Protein AF-A0A482WC33-F1 (afdb_monomer_lite)

Radius of gyration: 13.85 Å; chains: 1; bounding box: 38×31×42 Å

pLDDT: mean 93.5, std 9.04, range [42.28, 98.5]

Secondary structure (DSSP, 8-state):
------EEEEEEESSS----EEEEEEEEEEEEEETTEEEEEEEETTT--EEEEEEEE--TTS---HHHHHTT---TTS--EEEEEEEE-SSTT-EEEEEEEE----

Foldseek 3Di:
DDPFDKDWDFWAFLEDDRDTDIWIWGDWDWDDDDPFFTWIWIATPPPRAIWIKGKGWPDVVDDDCPSVVLSVDDDPPDWHFGIKDWDADPDPPTIIIITTTHDDDD

Sequence (106 aa):
KDGSKVTTVVATPGQGPDRPQEVSYTDTKVIGNGSFGVVYQAKLCETNEFVAIKKVLQDKRFKNRELQIMRKLEHCNIVKLKYFFYSSGDKKDEVYLNLVLEYIPE

Structure (mmCIF, N/CA/C/O backbone):
data_AF-A0A482WC33-F1
#
_entry.id   AF-A0A482WC33-F1
#
loop_
_atom_site.group_PDB
_atom_site.id
_atom_site.type_symbol
_atom_site.label_atom_id
_atom_site.label_alt_id
_atom_site.label_comp_id
_atom_site.label_asym_id
_atom_site.label_entity_id
_atom_site.label_seq_id
_atom_site.pdbx_PDB_ins_code
_atom_site.Cartn_x
_atom_site.Cartn_y
_atom_site.Cartn_z
_atom_site.occupancy
_atom_site.B_iso_or_equiv
_atom_site.auth_seq_id
_atom_site.auth_comp_id
_atom_site.auth_asym_id
_atom_site.auth_atom_id
_atom_site.pdbx_PDB_model_num
ATOM 1 N N . LYS A 1 1 ? -3.830 -3.540 28.159 1.00 42.28 1 LYS A N 1
ATOM 2 C CA . LYS A 1 1 ? -4.179 -2.596 27.071 1.00 42.28 1 LYS A CA 1
ATOM 3 C C . LYS A 1 1 ? -3.091 -2.762 26.031 1.00 42.28 1 LYS A C 1
ATOM 5 O O . LYS A 1 1 ? -2.000 -2.260 26.252 1.00 42.28 1 LYS A O 1
ATOM 10 N N . ASP A 1 2 ? -3.333 -3.627 25.055 1.00 50.34 2 ASP A N 1
ATOM 11 C CA . ASP A 1 2 ? -2.299 -4.110 24.142 1.00 50.34 2 ASP A CA 1
ATOM 12 C C . ASP A 1 2 ? -1.954 -2.995 23.148 1.00 50.34 2 ASP A C 1
ATOM 14 O O . ASP A 1 2 ? -2.815 -2.524 22.407 1.00 50.34 2 ASP A O 1
ATOM 18 N N . GLY A 1 3 ? -0.742 -2.456 23.251 1.00 56.56 3 GLY A N 1
ATOM 19 C CA . GLY A 1 3 ? -0.302 -1.308 22.467 1.00 56.56 3 GLY A CA 1
ATOM 20 C C . GLY A 1 3 ? 0.208 -1.762 21.109 1.00 56.56 3 GLY A C 1
ATOM 21 O O . GLY A 1 3 ? 1.420 -1.784 20.903 1.00 56.56 3 GLY A O 1
ATOM 22 N N . SER A 1 4 ? -0.691 -2.144 20.197 1.00 77.50 4 SER A N 1
ATOM 23 C CA . SER A 1 4 ? -0.305 -2.471 18.822 1.00 77.50 4 SER A CA 1
ATOM 24 C C . SER A 1 4 ? 0.488 -1.310 18.220 1.00 77.50 4 SER A C 1
ATOM 26 O O . SER A 1 4 ? 0.019 -0.171 18.186 1.00 77.50 4 SER A O 1
ATOM 28 N N . LYS A 1 5 ? 1.711 -1.592 17.758 1.00 92.12 5 LYS A N 1
ATOM 29 C CA . LYS A 1 5 ? 2.597 -0.594 17.149 1.00 92.12 5 LYS A CA 1
ATOM 30 C C . LYS A 1 5 ? 1.900 0.043 15.943 1.00 92.12 5 LYS A C 1
ATOM 32 O O . LYS A 1 5 ? 1.669 -0.625 14.936 1.00 92.12 5 LYS A O 1
ATOM 37 N N . VAL A 1 6 ? 1.600 1.336 16.048 1.00 96.88 6 VAL A N 1
ATOM 38 C CA . VAL A 1 6 ? 1.059 2.139 14.946 1.00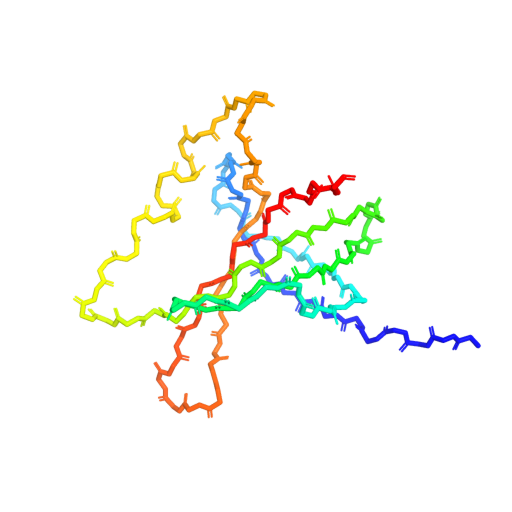 96.88 6 VAL A CA 1
ATOM 39 C C . VAL A 1 6 ? 2.193 2.495 13.992 1.00 96.88 6 VAL A C 1
ATOM 41 O O . VAL A 1 6 ? 3.258 2.942 14.420 1.00 96.88 6 VAL A O 1
ATOM 44 N N . THR A 1 7 ? 1.966 2.291 12.698 1.00 97.69 7 THR A N 1
ATOM 45 C CA . THR A 1 7 ? 2.854 2.750 11.627 1.00 97.69 7 THR A CA 1
ATOM 46 C C . THR A 1 7 ? 2.126 3.802 10.807 1.00 97.69 7 THR A C 1
ATOM 48 O O . THR A 1 7 ? 1.036 3.534 10.309 1.00 97.69 7 THR A O 1
ATOM 51 N N . THR A 1 8 ? 2.736 4.975 10.648 1.00 98.00 8 THR A N 1
ATOM 52 C CA . THR A 1 8 ? 2.199 6.080 9.843 1.00 98.00 8 THR A CA 1
ATOM 53 C C . THR A 1 8 ? 3.106 6.322 8.646 1.00 98.00 8 THR A C 1
ATOM 55 O O . THR A 1 8 ? 4.327 6.399 8.789 1.00 98.00 8 THR A O 1
ATOM 58 N N . VAL A 1 9 ? 2.511 6.421 7.460 1.00 98.19 9 VAL A N 1
ATOM 59 C CA . VAL A 1 9 ? 3.213 6.644 6.191 1.00 98.19 9 VAL A CA 1
ATOM 60 C C . VAL A 1 9 ? 2.524 7.737 5.388 1.00 98.19 9 VAL A C 1
ATOM 62 O O . VAL A 1 9 ? 1.315 7.921 5.487 1.00 98.19 9 VAL A O 1
ATOM 65 N N . VAL A 1 10 ? 3.285 8.425 4.539 1.00 98.25 10 VAL A N 1
ATOM 66 C CA . VAL A 1 10 ? 2.718 9.300 3.509 1.00 98.25 10 VAL A CA 1
ATOM 67 C C . VAL A 1 10 ? 2.472 8.455 2.263 1.00 98.25 10 VAL A C 1
ATOM 69 O O . VAL A 1 10 ? 3.418 7.990 1.624 1.00 98.25 10 VAL A O 1
ATOM 72 N N . ALA A 1 11 ? 1.203 8.231 1.931 1.00 98.25 11 ALA A N 1
ATOM 73 C CA . ALA A 1 11 ? 0.783 7.390 0.820 1.00 98.25 11 ALA A CA 1
ATOM 74 C C . ALA A 1 11 ? -0.066 8.164 -0.189 1.00 98.25 11 ALA A C 1
ATOM 76 O O . ALA A 1 11 ? -0.777 9.108 0.146 1.00 98.25 11 ALA A O 1
ATOM 77 N N . THR A 1 12 ? 0.011 7.758 -1.451 1.00 98.31 12 THR A N 1
ATOM 78 C CA . THR A 1 12 ? -0.786 8.336 -2.537 1.00 98.31 12 THR A CA 1
ATOM 79 C C . THR A 1 12 ? -2.001 7.445 -2.793 1.00 98.31 12 THR A C 1
ATOM 81 O O . THR A 1 12 ? -1.836 6.222 -2.816 1.00 98.31 12 THR A O 1
ATOM 84 N N . PRO A 1 13 ? -3.209 8.004 -2.988 1.00 97.81 13 PRO A N 1
ATOM 85 C CA . PRO A 1 13 ? -4.374 7.239 -3.420 1.00 97.81 13 PRO A CA 1
ATOM 86 C C . PRO A 1 13 ? -4.087 6.386 -4.657 1.00 97.81 13 PRO A C 1
ATOM 88 O O . PRO A 1 13 ? -3.427 6.826 -5.597 1.00 97.81 13 PRO A O 1
ATOM 91 N N . GLY A 1 14 ? -4.609 5.161 -4.678 1.00 95.81 14 GLY A N 1
ATOM 92 C CA . GLY A 1 14 ? -4.525 4.295 -5.855 1.00 95.81 14 GLY A CA 1
ATOM 93 C C . GLY A 1 14 ? -5.302 4.850 -7.047 1.00 95.81 14 GLY A C 1
ATOM 94 O O . GLY A 1 14 ? -4.887 4.681 -8.192 1.00 95.81 14 GLY A O 1
ATOM 95 N N . GLN A 1 15 ? -6.397 5.554 -6.764 1.00 92.12 15 GLN A N 1
ATOM 96 C CA . GLN A 1 15 ? -7.279 6.179 -7.741 1.00 92.12 15 GLN A CA 1
ATOM 97 C C . GLN A 1 15 ? -7.520 7.649 -7.397 1.00 92.12 15 GLN A C 1
ATOM 99 O O . GLN A 1 15 ? -7.470 8.038 -6.230 1.00 92.12 15 GLN A O 1
ATOM 104 N N . GLY A 1 16 ? -7.822 8.454 -8.415 1.00 90.38 16 GLY A N 1
ATOM 105 C CA . GLY A 1 16 ? -8.052 9.889 -8.257 1.00 90.38 16 GLY A CA 1
ATOM 106 C C . GLY A 1 16 ? -6.759 10.721 -8.267 1.00 90.38 16 GLY A C 1
ATOM 107 O O . GLY A 1 16 ? -5.766 10.304 -8.873 1.00 90.38 16 GLY A O 1
ATOM 108 N N . PRO A 1 17 ? -6.773 11.929 -7.673 1.00 92.12 17 PRO A N 1
ATOM 109 C CA . PRO A 1 17 ? -5.654 12.861 -7.751 1.00 92.12 17 PRO A CA 1
ATOM 110 C C . PRO A 1 17 ? -4.415 12.341 -7.013 1.00 92.12 17 PRO A C 1
ATOM 112 O O . PRO A 1 17 ? -4.520 11.761 -5.932 1.00 92.12 17 PRO A O 1
ATOM 115 N N . ASP A 1 18 ? -3.232 12.646 -7.552 1.00 93.81 18 ASP A N 1
ATOM 116 C CA . ASP A 1 18 ? -1.923 12.331 -6.956 1.00 93.81 18 ASP A CA 1
ATOM 117 C C . ASP A 1 18 ? -1.589 13.263 -5.778 1.00 93.81 18 ASP A C 1
ATOM 119 O O . ASP A 1 18 ? -0.539 13.902 -5.735 1.00 93.81 18 ASP A O 1
ATOM 123 N N . ARG A 1 19 ? -2.508 13.376 -4.813 1.00 96.31 19 ARG A N 1
ATOM 124 C CA . ARG A 1 19 ? -2.303 14.121 -3.571 1.00 96.31 19 ARG A CA 1
ATOM 125 C C . ARG A 1 19 ? -1.931 13.140 -2.455 1.00 96.31 19 ARG A C 1
ATOM 127 O O . ARG A 1 19 ? -2.804 12.388 -2.017 1.00 96.31 19 ARG A O 1
ATOM 134 N N . PRO A 1 20 ? -0.674 13.139 -1.979 1.00 96.88 20 PRO A N 1
ATOM 135 C CA . PRO A 1 20 ? -0.279 12.298 -0.860 1.00 96.88 20 PRO A CA 1
ATOM 136 C C . PRO A 1 20 ? -1.043 12.667 0.417 1.00 96.88 20 PRO A C 1
ATOM 138 O O . PRO A 1 20 ? -1.352 13.839 0.645 1.00 96.88 20 PRO A O 1
ATOM 141 N N . GLN A 1 21 ? -1.323 11.667 1.248 1.00 97.12 21 GLN A N 1
ATOM 142 C CA . GLN A 1 21 ? -1.969 11.816 2.549 1.00 97.12 21 GLN A CA 1
ATOM 143 C C . GLN A 1 21 ? -1.335 10.882 3.580 1.00 97.12 21 GLN A C 1
ATOM 145 O O . GLN A 1 21 ? -0.713 9.878 3.223 1.00 97.12 21 GLN A O 1
ATOM 150 N N . GLU A 1 22 ? -1.483 11.213 4.857 1.00 98.12 22 GLU A N 1
ATOM 151 C CA . GLU A 1 22 ? -1.048 10.333 5.936 1.00 98.12 22 GLU A CA 1
ATOM 152 C C . GLU A 1 22 ? -2.006 9.149 6.073 1.00 98.12 22 GLU A C 1
ATOM 154 O O . GLU A 1 22 ? -3.218 9.319 6.160 1.00 98.12 22 GLU A O 1
ATOM 159 N N . VAL A 1 23 ? -1.452 7.940 6.102 1.00 98.19 23 VAL A N 1
ATOM 160 C CA . VAL A 1 23 ? -2.180 6.693 6.338 1.00 98.19 23 VAL A CA 1
ATOM 161 C C . VAL A 1 23 ? -1.530 5.999 7.523 1.00 98.19 23 VAL A C 1
ATOM 163 O O . VAL A 1 23 ? -0.327 5.733 7.511 1.00 98.19 23 VAL A O 1
ATOM 166 N N . SER A 1 24 ? -2.329 5.703 8.547 1.00 98.38 24 SER A N 1
ATOM 167 C CA . SER A 1 24 ? -1.879 4.978 9.738 1.00 98.38 24 SER A CA 1
ATOM 168 C C . SER A 1 24 ? -2.493 3.584 9.787 1.00 98.38 24 SER A C 1
ATOM 170 O O . SER A 1 24 ? -3.688 3.423 9.527 1.00 98.38 24 SER A O 1
ATOM 172 N N . TYR A 1 25 ? -1.686 2.580 10.126 1.00 98.19 25 TYR A N 1
ATOM 173 C CA . TYR A 1 25 ? -2.127 1.193 10.256 1.00 98.19 25 TYR A CA 1
ATOM 174 C C . TYR A 1 25 ? -1.433 0.447 11.405 1.00 98.19 25 TYR A C 1
ATOM 176 O O . TYR A 1 25 ? -0.326 0.794 11.825 1.00 98.19 25 TYR A O 1
ATOM 184 N N . THR A 1 26 ? -2.097 -0.594 11.906 1.00 97.94 26 THR A N 1
ATOM 185 C CA . THR A 1 26 ? -1.654 -1.467 13.008 1.00 97.94 26 THR A CA 1
ATOM 186 C C . THR A 1 26 ? -1.742 -2.943 12.619 1.00 97.94 26 THR A C 1
ATOM 188 O O . THR A 1 26 ? -2.049 -3.286 11.474 1.00 97.94 26 THR A O 1
ATOM 1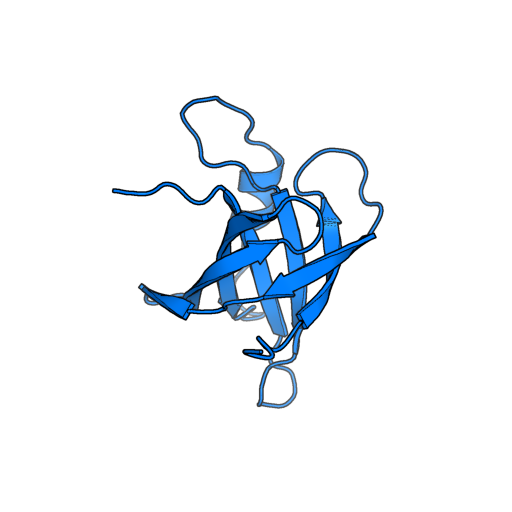91 N N . ASP A 1 27 ? -1.446 -3.820 13.584 1.00 93.19 27 ASP A N 1
ATOM 192 C CA . ASP A 1 27 ? -1.724 -5.262 13.535 1.00 93.19 27 ASP A CA 1
ATOM 193 C C . ASP A 1 27 ? -1.115 -5.953 12.310 1.00 93.19 27 ASP A C 1
ATOM 195 O O . ASP A 1 27 ? -1.713 -6.821 11.677 1.00 93.19 27 ASP A O 1
ATOM 199 N N . THR A 1 28 ? 0.095 -5.522 11.945 1.00 95.25 28 THR A N 1
ATOM 200 C CA . THR A 1 28 ? 0.773 -6.007 10.747 1.00 95.25 28 THR A CA 1
ATOM 201 C C . THR A 1 28 ? 1.227 -7.455 10.924 1.00 95.25 28 THR A C 1
ATOM 203 O O . THR A 1 28 ? 2.043 -7.754 11.796 1.00 95.25 28 THR A O 1
ATOM 206 N N . LYS A 1 29 ? 0.748 -8.349 10.057 1.00 96.44 29 LYS A N 1
ATOM 207 C CA . LYS A 1 29 ? 1.070 -9.784 10.059 1.00 96.44 29 LYS A CA 1
ATOM 208 C C . LYS A 1 29 ? 1.404 -10.256 8.649 1.00 96.44 29 LYS A C 1
ATOM 210 O O . LYS A 1 29 ? 0.693 -9.924 7.711 1.00 96.44 29 LYS A O 1
ATOM 215 N N . VAL A 1 30 ? 2.444 -11.072 8.484 1.00 97.56 30 VAL A N 1
ATOM 216 C CA . VAL A 1 30 ? 2.736 -11.718 7.190 1.00 97.56 30 VAL A CA 1
ATOM 217 C C . VAL A 1 30 ? 1.648 -12.745 6.864 1.00 97.56 30 VAL A C 1
ATOM 219 O O . VAL A 1 30 ? 1.366 -13.620 7.682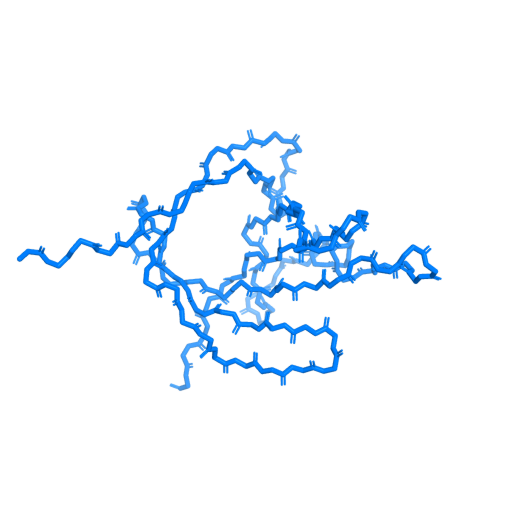 1.00 97.56 30 VAL A O 1
ATOM 222 N N . ILE A 1 31 ? 1.063 -12.650 5.669 1.00 97.06 31 ILE A N 1
ATOM 223 C CA . ILE A 1 31 ? 0.041 -13.585 5.163 1.00 97.06 31 ILE A CA 1
ATOM 224 C C . ILE A 1 31 ? 0.452 -14.293 3.869 1.00 97.06 31 ILE A C 1
ATOM 226 O O . ILE A 1 31 ? -0.187 -15.260 3.475 1.00 97.06 31 ILE A O 1
ATOM 230 N N . GLY A 1 32 ? 1.524 -13.852 3.210 1.00 96.88 32 GLY A N 1
ATOM 231 C CA . GLY A 1 32 ? 2.016 -14.503 2.002 1.00 96.88 32 GLY A CA 1
ATOM 232 C C . GLY A 1 32 ? 3.451 -14.119 1.680 1.00 96.88 32 G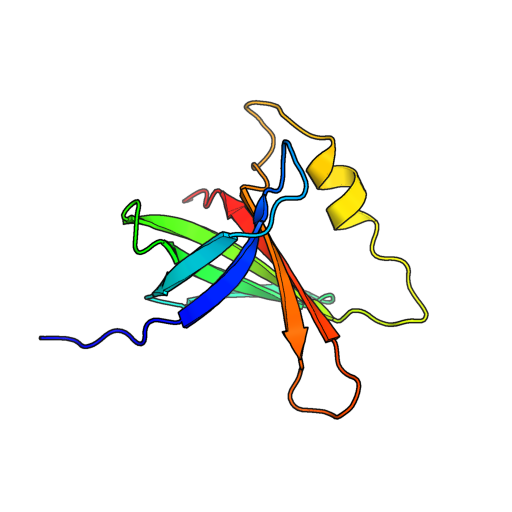LY A C 1
ATOM 233 O O . GLY A 1 32 ? 3.869 -12.984 1.905 1.00 96.88 32 GLY A O 1
ATOM 234 N N . ASN A 1 33 ? 4.199 -15.070 1.127 1.00 96.31 33 ASN A N 1
ATOM 235 C CA . ASN A 1 33 ? 5.554 -14.863 0.628 1.00 96.31 33 ASN A CA 1
ATOM 236 C C . ASN A 1 33 ? 5.615 -15.349 -0.817 1.00 96.31 33 ASN A C 1
ATOM 238 O O . ASN A 1 33 ? 5.251 -16.487 -1.105 1.00 96.31 33 ASN A O 1
ATOM 242 N N . GLY A 1 34 ? 6.061 -14.482 -1.720 1.00 91.62 34 GLY A N 1
ATOM 243 C CA . GLY A 1 34 ? 6.254 -14.804 -3.128 1.00 91.62 34 GLY A CA 1
ATOM 244 C C . GLY A 1 34 ? 7.658 -14.439 -3.592 1.00 91.62 34 GLY A C 1
ATOM 245 O O . GLY A 1 34 ? 8.415 -13.780 -2.884 1.00 91.62 34 GLY A O 1
ATOM 246 N N . SER A 1 35 ? 7.994 -14.816 -4.825 1.00 89.12 35 SER A N 1
ATOM 247 C CA . SER A 1 35 ? 9.298 -14.508 -5.432 1.00 89.12 35 SER A CA 1
ATOM 248 C C . SER A 1 35 ? 9.606 -13.007 -5.491 1.00 89.12 35 SER A C 1
ATOM 250 O O . SER A 1 35 ? 10.764 -12.610 -5.407 1.00 89.12 35 SER A O 1
ATOM 252 N N . PHE A 1 36 ? 8.575 -12.172 -5.633 1.00 85.25 36 PHE A N 1
ATOM 253 C CA . PHE A 1 36 ? 8.718 -10.724 -5.796 1.00 85.25 36 PHE A CA 1
ATOM 254 C C . PHE A 1 36 ? 8.644 -9.936 -4.483 1.00 85.25 36 PHE A C 1
ATOM 256 O O . PHE A 1 36 ? 8.924 -8.737 -4.481 1.00 85.25 36 PHE A O 1
ATOM 263 N N . GLY A 1 37 ? 8.250 -10.564 -3.374 1.00 92.19 37 GLY A N 1
ATOM 264 C CA . GLY A 1 37 ? 8.097 -9.858 -2.108 1.00 92.19 37 GLY A CA 1
ATOM 265 C C . GLY A 1 37 ? 7.147 -10.524 -1.122 1.00 92.19 37 GLY A C 1
ATOM 266 O O . GLY A 1 37 ? 6.793 -11.697 -1.248 1.00 92.19 37 GLY A O 1
ATOM 267 N N . VAL A 1 38 ? 6.734 -9.738 -0.132 1.00 97.38 38 VAL A N 1
ATOM 268 C CA . VAL A 1 38 ? 5.952 -10.196 1.023 1.00 97.38 38 VAL A CA 1
ATOM 269 C C . VAL A 1 38 ? 4.612 -9.472 1.046 1.00 97.38 38 VAL A C 1
ATOM 271 O O . VAL A 1 38 ? 4.539 -8.273 0.764 1.00 97.38 38 VAL A O 1
ATOM 274 N N . VAL A 1 39 ? 3.551 -10.202 1.377 1.00 98.06 39 VAL A N 1
ATOM 275 C CA . VAL A 1 39 ? 2.215 -9.649 1.602 1.00 98.06 39 VAL A CA 1
ATOM 276 C C . VAL A 1 39 ? 1.919 -9.673 3.092 1.00 98.06 39 VAL A C 1
ATOM 278 O O . VAL A 1 39 ? 2.021 -10.713 3.748 1.00 98.06 39 VAL A O 1
ATOM 281 N N . TYR A 1 40 ? 1.526 -8.518 3.611 1.00 98.06 40 TYR A N 1
ATOM 282 C CA . TYR A 1 40 ? 1.106 -8.340 4.991 1.00 98.06 40 TYR A CA 1
ATOM 283 C C . TYR A 1 40 ? -0.397 -8.082 5.047 1.00 98.06 40 TYR A C 1
ATOM 285 O O . TYR A 1 40 ? -0.922 -7.356 4.214 1.00 98.06 40 TYR A O 1
ATOM 293 N N . GLN A 1 41 ? -1.082 -8.616 6.046 1.00 98.00 41 GLN A N 1
ATOM 294 C CA . GLN A 1 41 ? -2.342 -8.060 6.522 1.00 98.00 41 GLN A CA 1
ATOM 295 C C . GLN A 1 41 ? -2.024 -6.903 7.469 1.00 98.00 41 GLN A C 1
ATOM 297 O O . GLN A 1 41 ? -1.068 -6.993 8.239 1.00 98.00 41 GLN A O 1
ATOM 302 N N . ALA A 1 42 ? -2.813 -5.838 7.427 1.00 98.19 42 ALA A N 1
ATOM 303 C CA . ALA A 1 42 ? -2.784 -4.755 8.406 1.00 98.19 42 ALA A CA 1
ATOM 304 C C . ALA A 1 42 ? -4.198 -4.201 8.611 1.00 98.19 42 ALA A C 1
ATOM 306 O O . ALA A 1 42 ? -5.095 -4.479 7.815 1.00 98.19 42 ALA A O 1
ATOM 307 N N . LYS A 1 43 ? -4.394 -3.402 9.660 1.00 98.19 43 LYS A N 1
ATOM 308 C CA . LYS A 1 43 ? -5.663 -2.727 9.947 1.00 98.19 43 LYS A CA 1
ATOM 309 C C . LYS A 1 43 ? -5.488 -1.215 9.860 1.00 98.19 43 LYS A C 1
ATOM 311 O O . LYS A 1 43 ? -4.617 -0.671 10.533 1.00 98.19 43 LYS A O 1
ATOM 316 N N . LEU A 1 44 ? -6.290 -0.533 9.045 1.00 98.06 44 LEU A N 1
ATOM 317 C CA . LEU A 1 44 ? -6.278 0.929 8.957 1.00 98.06 44 LEU A CA 1
ATOM 318 C C . LEU A 1 44 ? -6.820 1.537 10.252 1.00 98.06 44 LEU A C 1
ATOM 320 O O . LEU A 1 44 ? -7.889 1.151 10.721 1.00 98.06 44 LEU A O 1
ATOM 324 N N . CYS A 1 45 ? -6.108 2.509 10.822 1.00 97.62 45 CYS A N 1
ATOM 325 C CA . CYS A 1 45 ? -6.504 3.117 12.093 1.00 97.62 45 CYS A CA 1
ATOM 326 C C . CYS A 1 45 ? -7.765 3.981 11.966 1.00 97.62 45 CYS A C 1
ATOM 328 O O . CYS A 1 45 ? -8.588 3.988 12.876 1.00 97.62 45 CYS A O 1
ATOM 330 N N . GLU A 1 46 ? -7.918 4.697 10.850 1.00 96.31 46 GLU A N 1
ATOM 331 C CA . GLU A 1 46 ? -9.050 5.604 10.625 1.00 96.31 46 GLU A CA 1
ATOM 332 C C . GLU A 1 46 ? -10.365 4.839 10.430 1.00 96.31 46 GLU A C 1
ATOM 334 O O . GLU A 1 46 ? -11.368 5.137 11.073 1.00 96.31 46 GLU A O 1
ATOM 339 N N . THR A 1 47 ? -10.357 3.822 9.565 1.00 96.75 47 THR A N 1
ATOM 340 C CA . THR A 1 47 ? -11.576 3.111 9.152 1.00 96.75 47 THR A CA 1
ATOM 341 C C . THR A 1 47 ? -11.791 1.787 9.875 1.00 96.75 47 THR A C 1
ATOM 343 O O . THR A 1 47 ? -12.858 1.193 9.752 1.00 96.75 47 THR A O 1
ATOM 346 N N . ASN A 1 48 ? -10.795 1.299 10.622 1.00 96.38 48 ASN A N 1
ATOM 347 C CA . ASN A 1 48 ? -10.751 -0.054 11.186 1.00 96.38 48 ASN A CA 1
ATOM 348 C C . ASN A 1 48 ? -10.822 -1.193 10.151 1.00 96.38 48 ASN A C 1
ATOM 350 O O . ASN A 1 48 ? -11.004 -2.350 10.530 1.00 96.38 48 ASN A O 1
ATOM 354 N N . GLU A 1 49 ? -10.650 -0.890 8.866 1.00 97.19 49 GLU A N 1
ATOM 355 C CA . GLU A 1 49 ? -10.704 -1.870 7.786 1.00 97.19 49 GLU A CA 1
ATOM 356 C C . GLU A 1 49 ? -9.401 -2.673 7.682 1.00 97.19 49 GLU A C 1
ATOM 358 O O . GLU A 1 49 ? -8.306 -2.121 7.824 1.00 97.19 49 GLU A O 1
ATOM 363 N N . PHE A 1 50 ? -9.507 -3.971 7.385 1.00 98.19 50 PHE A N 1
ATOM 364 C CA . PHE A 1 50 ? -8.347 -4.783 7.030 1.00 98.19 50 PHE A CA 1
ATOM 365 C C . PHE A 1 50 ? -7.897 -4.522 5.590 1.00 98.19 50 PHE A C 1
ATOM 367 O O . PHE A 1 50 ? -8.703 -4.411 4.671 1.00 98.19 50 PHE A O 1
ATOM 374 N N . VAL A 1 51 ? -6.584 -4.475 5.391 1.00 98.50 51 VAL A N 1
ATOM 375 C CA . VAL A 1 51 ? -5.942 -4.286 4.087 1.00 98.50 51 VAL A CA 1
ATOM 376 C C . VAL A 1 51 ? -4.823 -5.299 3.884 1.00 98.50 51 VAL A C 1
ATOM 378 O O . VAL A 1 51 ? -4.221 -5.781 4.847 1.00 98.50 51 VAL A O 1
ATOM 381 N N . ALA A 1 52 ? -4.526 -5.598 2.621 1.00 98.50 52 ALA A N 1
ATOM 382 C CA . ALA A 1 52 ? -3.346 -6.352 2.225 1.00 98.50 52 ALA A CA 1
ATOM 383 C C . ALA A 1 52 ? -2.270 -5.386 1.711 1.00 98.50 52 ALA A C 1
ATOM 385 O O . ALA A 1 52 ? -2.492 -4.645 0.758 1.00 98.50 52 ALA A O 1
ATOM 386 N N . ILE A 1 53 ? -1.088 -5.387 2.319 1.00 98.50 53 ILE A N 1
ATOM 387 C CA . ILE A 1 53 ? 0.055 -4.577 1.898 1.00 98.50 53 ILE A CA 1
ATOM 388 C C . ILE A 1 53 ? 1.049 -5.482 1.180 1.00 98.50 53 ILE A C 1
ATOM 390 O O . ILE A 1 53 ? 1.747 -6.274 1.815 1.00 98.50 53 ILE A O 1
ATOM 394 N N . LYS A 1 54 ? 1.138 -5.364 -0.145 1.00 98.12 54 LYS A N 1
ATOM 395 C CA . LYS A 1 54 ? 2.147 -6.066 -0.947 1.00 98.12 54 LYS A CA 1
ATOM 396 C C . LYS A 1 54 ? 3.408 -5.211 -1.041 1.00 98.12 54 LYS A C 1
ATOM 398 O O . LYS A 1 54 ? 3.408 -4.183 -1.718 1.00 98.12 54 LYS A O 1
ATOM 403 N N . LYS A 1 55 ? 4.480 -5.641 -0.374 1.00 97.44 55 LYS A N 1
ATOM 404 C CA . LYS A 1 55 ? 5.792 -4.980 -0.360 1.00 97.44 55 LYS A CA 1
ATOM 405 C C . LYS A 1 55 ? 6.714 -5.629 -1.390 1.00 97.44 55 LYS A C 1
ATOM 407 O O . LYS A 1 55 ? 7.074 -6.796 -1.248 1.00 97.44 55 LYS A O 1
ATOM 412 N N . VAL A 1 56 ? 7.110 -4.868 -2.409 1.00 95.56 56 VAL A N 1
ATOM 413 C CA . VAL A 1 56 ? 7.890 -5.340 -3.566 1.00 95.56 56 VAL A CA 1
ATOM 414 C C . VAL A 1 56 ? 9.168 -4.522 -3.707 1.00 95.56 56 VAL A C 1
ATOM 416 O O . VAL A 1 56 ? 9.110 -3.291 -3.769 1.00 95.56 56 VAL A O 1
ATOM 419 N N . LEU A 1 57 ? 10.320 -5.190 -3.800 1.00 93.69 57 LEU A N 1
ATOM 420 C CA . LEU A 1 57 ? 11.599 -4.525 -4.057 1.00 93.69 57 LEU A CA 1
ATOM 421 C C . LEU A 1 57 ? 11.583 -3.869 -5.447 1.00 93.69 57 LEU A C 1
ATOM 423 O O . LEU A 1 57 ? 11.241 -4.506 -6.444 1.00 93.69 57 LEU A O 1
ATOM 427 N N . GLN A 1 58 ? 11.968 -2.598 -5.525 1.00 93.44 58 GLN A N 1
ATOM 428 C CA . GLN A 1 58 ? 12.146 -1.887 -6.788 1.00 93.44 58 GLN A CA 1
ATOM 429 C C . GLN A 1 58 ? 13.558 -2.123 -7.319 1.00 93.44 58 GLN A C 1
ATOM 431 O O . GLN A 1 58 ? 14.476 -1.333 -7.092 1.00 93.44 58 GLN A O 1
ATOM 436 N N . ASP A 1 59 ? 13.737 -3.226 -8.041 1.00 86.44 59 ASP A N 1
ATOM 437 C CA . ASP A 1 59 ? 14.969 -3.456 -8.788 1.00 86.44 59 ASP A CA 1
ATOM 438 C C . ASP A 1 59 ? 15.026 -2.487 -9.976 1.00 86.44 59 ASP A C 1
ATOM 440 O O . ASP A 1 59 ? 14.203 -2.549 -10.885 1.00 86.44 59 ASP A O 1
ATOM 444 N N . LYS A 1 60 ? 16.027 -1.599 -9.991 1.00 81.81 60 LYS A N 1
ATOM 445 C CA . LYS A 1 60 ? 16.223 -0.586 -11.044 1.00 81.81 60 LYS A CA 1
ATOM 446 C C . LYS A 1 60 ? 16.336 -1.183 -12.453 1.00 81.81 60 LYS A C 1
ATOM 448 O O . LYS A 1 60 ? 16.125 -0.470 -13.431 1.00 81.81 60 LYS A O 1
ATOM 453 N N . ARG A 1 61 ? 16.669 -2.473 -12.572 1.00 85.19 61 ARG A N 1
ATOM 454 C CA . ARG A 1 61 ? 16.768 -3.194 -13.850 1.00 85.19 61 ARG A CA 1
ATOM 455 C C . ARG A 1 61 ? 15.404 -3.619 -14.394 1.00 85.19 61 ARG A C 1
ATOM 457 O O . ARG A 1 61 ? 15.287 -3.874 -15.590 1.00 85.19 61 ARG A O 1
ATOM 464 N N . PHE A 1 62 ? 14.372 -3.669 -13.550 1.00 80.44 62 PHE A N 1
ATOM 465 C CA . PHE A 1 62 ? 13.035 -4.127 -13.911 1.00 80.44 62 PHE A CA 1
ATOM 466 C C . PHE A 1 62 ? 11.997 -3.029 -13.679 1.00 80.44 62 PHE A C 1
ATOM 468 O O . PHE A 1 62 ? 11.851 -2.479 -12.593 1.00 80.44 62 PHE A O 1
ATOM 475 N N . LYS A 1 63 ? 11.206 -2.723 -14.710 1.00 75.88 63 LYS A N 1
ATOM 476 C CA . LYS A 1 63 ? 10.081 -1.794 -14.559 1.00 75.88 63 LYS A CA 1
ATOM 477 C C . LYS A 1 63 ? 8.913 -2.505 -13.877 1.00 75.88 63 LYS A C 1
ATOM 479 O O . LYS A 1 63 ? 8.334 -3.424 -14.457 1.00 75.88 63 LYS A O 1
ATOM 484 N N . ASN A 1 64 ? 8.521 -2.045 -12.692 1.00 81.38 64 ASN A N 1
ATOM 485 C CA . ASN A 1 64 ? 7.300 -2.504 -12.038 1.00 81.38 64 ASN A CA 1
ATOM 486 C C . ASN A 1 64 ? 6.069 -1.901 -12.748 1.00 81.38 64 ASN A C 1
ATOM 488 O O . ASN A 1 64 ? 5.773 -0.715 -12.614 1.00 81.38 64 ASN A O 1
ATOM 492 N N . ARG A 1 65 ? 5.367 -2.723 -13.539 1.00 92.94 65 ARG A N 1
ATOM 493 C CA . ARG A 1 65 ? 4.117 -2.334 -14.223 1.00 92.94 65 ARG A CA 1
ATOM 494 C C . ARG A 1 65 ? 2.874 -2.518 -13.356 1.00 92.94 65 ARG A C 1
ATOM 496 O O . ARG A 1 65 ? 1.814 -2.025 -13.727 1.00 92.94 65 ARG A O 1
ATOM 503 N N . GLU A 1 66 ? 2.993 -3.216 -12.228 1.00 94.75 66 GLU A N 1
ATOM 504 C CA . GLU A 1 66 ? 1.861 -3.585 -11.378 1.00 94.75 66 GLU A CA 1
ATOM 505 C C . GLU A 1 66 ? 1.134 -2.337 -10.878 1.00 94.75 66 GLU A C 1
ATOM 507 O O . GLU A 1 66 ? -0.067 -2.219 -11.089 1.00 94.75 66 GLU A O 1
ATOM 512 N N . LEU A 1 67 ? 1.863 -1.344 -10.354 1.00 95.25 67 LEU A N 1
ATOM 513 C CA . LEU A 1 67 ? 1.264 -0.071 -9.942 1.00 95.25 67 LEU A CA 1
ATOM 514 C C . LEU A 1 67 ? 0.507 0.607 -11.090 1.00 95.25 67 LEU A C 1
ATOM 516 O O . LEU A 1 67 ? -0.644 0.998 -10.928 1.00 95.25 67 LEU A O 1
ATOM 520 N N . GLN A 1 68 ? 1.135 0.731 -12.262 1.00 95.06 68 GLN A N 1
ATOM 521 C CA . GLN A 1 68 ? 0.531 1.419 -13.408 1.00 95.06 68 GLN A CA 1
ATOM 522 C C . GLN A 1 68 ? -0.745 0.733 -13.905 1.00 95.06 68 GLN A C 1
ATOM 524 O O . GLN A 1 68 ? -1.655 1.412 -14.375 1.00 95.06 68 GLN A O 1
ATOM 529 N N . ILE A 1 69 ? -0.796 -0.598 -13.829 1.00 97.31 69 ILE A N 1
ATOM 530 C CA . ILE A 1 69 ? -1.974 -1.386 -14.192 1.00 97.31 69 ILE A CA 1
ATOM 531 C C . ILE A 1 69 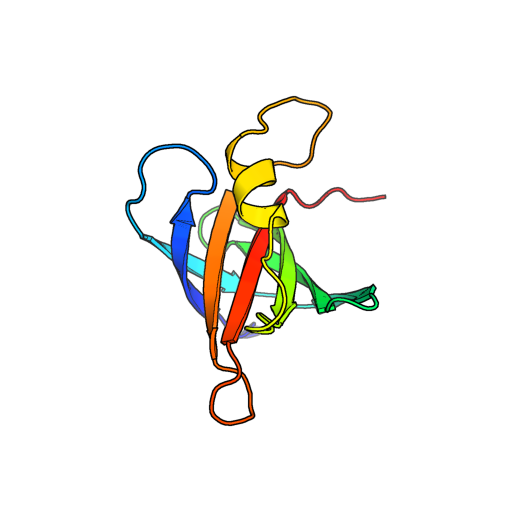? -3.049 -1.221 -13.119 1.00 97.31 69 ILE A C 1
ATOM 533 O O . ILE A 1 69 ? -4.164 -0.837 -13.446 1.00 97.31 69 ILE A O 1
ATOM 537 N N . MET A 1 70 ? -2.710 -1.419 -11.844 1.00 97.69 70 MET A N 1
ATOM 538 C CA . MET A 1 70 ? -3.659 -1.334 -10.729 1.00 97.69 70 MET A CA 1
ATOM 539 C C . MET A 1 70 ? -4.321 0.045 -10.616 1.00 97.69 70 MET A C 1
ATOM 541 O O . MET A 1 70 ? -5.517 0.125 -10.357 1.00 97.69 70 MET A O 1
ATOM 545 N N . ARG A 1 71 ? -3.587 1.129 -10.908 1.00 96.25 71 ARG A N 1
ATOM 546 C CA . ARG A 1 71 ? -4.138 2.494 -10.994 1.00 96.25 71 ARG A CA 1
ATOM 547 C C . ARG A 1 71 ? -5.141 2.703 -12.133 1.00 96.25 71 ARG A C 1
ATOM 549 O O . ARG A 1 71 ? -5.784 3.738 -12.186 1.00 96.25 71 ARG A O 1
ATOM 556 N N . LYS A 1 72 ? -5.291 1.764 -13.066 1.00 96.19 72 LYS A N 1
ATOM 557 C CA . LYS A 1 72 ? -6.276 1.844 -14.160 1.00 96.19 72 LYS A CA 1
ATOM 558 C C . LYS A 1 72 ? -7.461 0.902 -13.970 1.00 96.19 72 LYS A C 1
ATOM 560 O O . LYS A 1 72 ? -8.389 0.947 -14.769 1.00 96.19 72 LYS A O 1
ATOM 565 N N . LEU A 1 73 ? -7.413 0.030 -12.963 1.00 96.19 73 LEU A N 1
ATOM 566 C CA . LEU A 1 73 ? -8.444 -0.971 -12.725 1.00 96.19 73 LEU A CA 1
ATOM 567 C C . LEU A 1 73 ? -9.433 -0.473 -11.669 1.00 96.19 73 LEU A C 1
ATOM 569 O O . LEU A 1 73 ? -9.046 -0.108 -10.559 1.00 96.19 73 LEU A O 1
ATOM 573 N N . GLU A 1 74 ? -10.715 -0.503 -12.024 1.00 93.75 74 GLU A N 1
ATOM 574 C CA . GLU A 1 74 ? -11.837 -0.278 -11.116 1.00 93.75 74 GLU A CA 1
ATOM 575 C C . GLU A 1 74 ? -13.000 -1.182 -11.540 1.00 93.75 74 GLU A C 1
ATOM 577 O O . GLU A 1 74 ? -13.682 -0.926 -12.530 1.00 93.75 74 GLU A O 1
ATOM 582 N N . HIS A 1 75 ? -13.173 -2.299 -10.832 1.00 96.94 75 HIS A N 1
ATOM 583 C CA . HIS A 1 75 ? -14.199 -3.295 -11.132 1.00 96.94 75 HIS A CA 1
ATOM 584 C C . HIS A 1 75 ? -14.522 -4.122 -9.883 1.00 96.94 75 HIS A C 1
ATOM 586 O O . HIS A 1 75 ? -13.622 -4.430 -9.110 1.00 96.94 75 HIS A O 1
ATOM 592 N N . CYS A 1 76 ? -15.776 -4.545 -9.706 1.00 96.75 76 CYS A N 1
ATOM 593 C CA . CYS A 1 76 ? -16.219 -5.288 -8.516 1.00 96.75 76 CYS A CA 1
ATOM 594 C C . CYS A 1 76 ? -15.567 -6.673 -8.345 1.00 96.75 76 CYS A C 1
ATOM 596 O O . CYS A 1 76 ? -15.564 -7.218 -7.249 1.00 96.75 76 CYS A O 1
ATOM 598 N N . ASN A 1 77 ? -15.010 -7.246 -9.416 1.00 97.62 77 ASN A N 1
ATOM 599 C CA . ASN A 1 77 ? -14.297 -8.532 -9.385 1.00 97.62 77 ASN A CA 1
ATOM 600 C C . ASN A 1 77 ? -12.768 -8.390 -9.430 1.00 97.62 77 ASN A C 1
ATOM 602 O O . ASN A 1 77 ? -12.070 -9.362 -9.711 1.00 97.62 77 ASN A O 1
ATOM 606 N N . ILE A 1 78 ? -12.241 -7.183 -9.212 1.00 97.50 78 ILE A N 1
ATOM 607 C CA . ILE A 1 78 ? -10.802 -6.922 -9.151 1.00 97.50 78 ILE A CA 1
ATOM 608 C C . ILE A 1 78 ? -10.509 -6.234 -7.823 1.00 97.50 78 ILE A C 1
ATOM 610 O O . ILE A 1 78 ? -11.114 -5.212 -7.511 1.00 97.50 78 ILE A O 1
ATOM 614 N N . VAL A 1 79 ? -9.549 -6.767 -7.066 1.00 97.69 79 VAL A N 1
ATOM 615 C CA . VAL A 1 79 ? -9.116 -6.169 -5.796 1.00 97.69 79 VAL A CA 1
ATOM 616 C C . VAL A 1 79 ? -8.707 -4.708 -5.984 1.00 97.69 79 VAL A C 1
ATOM 618 O O . VAL A 1 79 ? -7.915 -4.372 -6.871 1.00 97.69 79 VAL A O 1
ATOM 621 N N . LYS A 1 80 ? -9.242 -3.819 -5.145 1.00 97.81 80 LYS A N 1
ATOM 622 C CA . LYS A 1 80 ? -9.004 -2.379 -5.293 1.00 97.81 80 LYS A CA 1
ATOM 623 C C . LYS A 1 80 ? -7.649 -1.967 -4.717 1.00 97.81 80 LYS A C 1
ATOM 625 O O . LYS A 1 80 ? -7.313 -2.302 -3.581 1.00 97.81 80 LYS A O 1
ATOM 630 N N . LEU A 1 81 ? -6.894 -1.164 -5.472 1.00 98.38 81 LEU A N 1
ATOM 631 C CA . LEU A 1 81 ? -5.753 -0.409 -4.948 1.00 98.38 81 LEU A CA 1
ATOM 632 C C . LEU A 1 81 ? -6.268 0.814 -4.187 1.00 98.38 81 LEU A C 1
ATOM 634 O O . LEU A 1 81 ? -6.771 1.759 -4.795 1.00 98.38 81 LEU A O 1
ATOM 638 N N . LYS A 1 82 ? -6.129 0.805 -2.861 1.00 97.88 82 LYS A N 1
ATOM 639 C CA . LYS A 1 82 ? -6.519 1.930 -2.003 1.00 97.88 82 LYS A CA 1
ATOM 640 C C . LYS A 1 82 ? -5.436 3.001 -1.984 1.00 97.88 82 LYS A C 1
ATOM 642 O O . LYS A 1 82 ? -5.723 4.162 -2.263 1.00 97.88 82 LYS A O 1
ATOM 647 N N . TYR A 1 83 ? -4.191 2.598 -1.728 1.00 98.38 83 TYR A N 1
ATOM 648 C CA . TYR A 1 83 ? -3.041 3.500 -1.655 1.00 98.38 83 TYR A CA 1
ATOM 649 C C . TYR A 1 83 ? -1.763 2.830 -2.154 1.00 98.38 83 TYR A C 1
ATOM 651 O O . TYR A 1 83 ? -1.674 1.607 -2.242 1.00 98.38 83 TYR A O 1
ATOM 659 N N . PHE A 1 84 ? -0.733 3.627 -2.409 1.00 98.38 84 PHE A N 1
ATOM 660 C CA . PHE A 1 84 ? 0.631 3.142 -2.565 1.00 98.38 84 PHE A CA 1
ATOM 661 C C . PHE A 1 84 ? 1.639 4.110 -1.944 1.00 98.38 84 PHE A C 1
ATOM 663 O O . PHE A 1 84 ? 1.409 5.319 -1.884 1.00 98.38 84 PHE A O 1
ATOM 670 N N . PHE A 1 85 ? 2.771 3.582 -1.488 1.00 98.19 85 PHE A N 1
ATOM 671 C CA . PHE A 1 85 ? 3.870 4.385 -0.955 1.00 98.19 85 PHE A CA 1
ATOM 672 C C . PHE A 1 85 ? 5.214 3.689 -1.148 1.00 98.19 85 PHE A C 1
ATOM 674 O O . PHE A 1 85 ? 5.288 2.468 -1.312 1.00 98.19 85 PHE A O 1
ATOM 681 N N . TYR A 1 86 ? 6.287 4.472 -1.100 1.00 96.75 86 TYR A N 1
ATOM 682 C CA . TYR A 1 86 ? 7.650 3.958 -1.147 1.00 96.75 86 TYR A CA 1
ATOM 683 C C . TYR A 1 86 ? 8.267 3.948 0.249 1.00 96.75 86 TYR A C 1
ATOM 685 O O . TYR A 1 86 ? 8.008 4.836 1.057 1.00 96.75 86 TYR A O 1
ATOM 693 N N . SER A 1 87 ? 9.092 2.946 0.528 1.00 96.50 87 SER A N 1
ATOM 694 C CA . SER A 1 87 ? 9.831 2.834 1.787 1.00 96.50 87 SER A CA 1
ATOM 695 C C . SER A 1 87 ? 11.255 2.362 1.533 1.00 96.50 87 SER A C 1
ATOM 697 O O . SER A 1 87 ? 11.463 1.485 0.693 1.00 96.50 87 SER A O 1
ATOM 699 N N . SER A 1 88 ? 12.218 2.873 2.292 1.00 95.56 88 SER A N 1
ATOM 700 C CA . SER A 1 88 ? 13.595 2.375 2.257 1.00 95.56 88 SER A CA 1
ATOM 701 C C . SER A 1 88 ? 13.704 0.969 2.860 1.00 95.56 88 SER A C 1
ATOM 703 O O . SER A 1 88 ? 12.939 0.603 3.755 1.00 95.56 88 SER A O 1
ATOM 705 N N . GLY A 1 89 ? 14.634 0.172 2.338 1.00 91.44 89 GLY A N 1
ATOM 706 C CA . GLY A 1 89 ? 15.034 -1.118 2.895 1.00 91.44 89 GLY A CA 1
ATOM 707 C C . GLY A 1 89 ? 16.088 -1.019 3.990 1.00 91.44 89 GLY A C 1
ATOM 708 O O . GLY A 1 89 ? 16.540 0.072 4.334 1.00 91.44 89 GLY A O 1
ATOM 709 N N . ASP A 1 90 ? 16.519 -2.184 4.478 1.00 90.31 90 ASP A N 1
ATOM 710 C CA . ASP A 1 90 ? 17.619 -2.286 5.445 1.00 90.31 90 ASP A CA 1
ATOM 711 C C . ASP A 1 90 ? 18.977 -1.999 4.790 1.00 90.31 90 ASP A C 1
ATOM 713 O O . ASP A 1 90 ? 19.885 -1.461 5.424 1.00 90.31 90 ASP A O 1
ATOM 717 N N . LYS A 1 91 ? 19.131 -2.344 3.502 1.00 90.62 91 LYS A N 1
ATOM 718 C CA . LYS A 1 91 ? 20.343 -2.021 2.746 1.00 90.62 91 LYS A CA 1
ATOM 719 C C . LYS A 1 91 ? 20.238 -0.645 2.106 1.00 90.62 91 LYS A C 1
ATOM 721 O O . LYS A 1 91 ? 19.182 -0.223 1.633 1.00 90.62 91 LYS A O 1
ATOM 726 N N . LYS A 1 92 ? 21.389 0.021 2.020 1.00 86.38 92 LYS A N 1
ATOM 727 C CA . LYS A 1 92 ? 21.545 1.270 1.275 1.00 86.38 92 LYS A CA 1
ATOM 728 C C . LYS A 1 92 ? 21.053 1.079 -0.166 1.00 86.38 92 LYS A C 1
ATOM 730 O O . LYS A 1 92 ? 21.352 0.067 -0.792 1.00 86.38 92 LYS A O 1
ATOM 735 N N . ASP A 1 93 ? 20.292 2.052 -0.657 1.00 87.81 93 ASP A N 1
ATOM 736 C CA . ASP A 1 93 ? 19.694 2.096 -2.000 1.00 87.81 93 ASP A CA 1
ATOM 737 C C . ASP A 1 93 ? 18.566 1.087 -2.285 1.00 87.81 93 ASP A C 1
ATOM 739 O O . ASP A 1 93 ? 18.009 1.106 -3.388 1.00 87.81 93 ASP A O 1
ATOM 743 N N . GLU A 1 94 ? 18.167 0.251 -1.317 1.00 92.38 94 GLU A N 1
ATOM 744 C CA . GLU A 1 94 ? 16.949 -0.549 -1.452 1.00 92.38 94 GLU A CA 1
ATOM 745 C C . GLU A 1 94 ? 15.717 0.336 -1.270 1.00 92.38 94 GLU A C 1
ATOM 747 O O . GLU A 1 94 ? 15.509 0.964 -0.231 1.00 92.38 94 GLU A O 1
ATOM 752 N N . VAL A 1 95 ? 14.867 0.346 -2.291 1.00 94.44 95 VAL A N 1
ATOM 753 C CA . VAL A 1 95 ? 13.570 1.013 -2.268 1.00 94.44 95 VAL A CA 1
ATOM 754 C C . VAL A 1 95 ? 12.507 -0.044 -2.496 1.00 94.44 95 VAL A C 1
ATOM 756 O O . VAL A 1 95 ? 12.601 -0.850 -3.419 1.00 94.44 95 VAL A O 1
ATOM 759 N N . TYR A 1 96 ? 11.478 -0.031 -1.665 1.00 95.88 96 TYR A N 1
ATOM 760 C CA . TYR A 1 96 ? 10.317 -0.893 -1.799 1.00 95.88 96 TYR A CA 1
ATOM 761 C C . TYR A 1 96 ? 9.114 -0.063 -2.211 1.00 95.88 96 TYR A C 1
ATOM 763 O O . TYR A 1 96 ? 8.901 1.034 -1.698 1.00 95.88 96 TYR A O 1
ATOM 771 N N . LEU A 1 97 ? 8.320 -0.615 -3.119 1.00 97.12 97 LEU A N 1
ATOM 772 C CA . LEU A 1 97 ? 6.967 -0.168 -3.403 1.00 97.12 97 LEU A CA 1
ATOM 773 C C . LEU A 1 97 ? 6.013 -0.988 -2.541 1.00 97.12 97 LEU A C 1
ATOM 775 O O . LEU A 1 97 ? 6.070 -2.218 -2.551 1.00 97.12 97 LEU A O 1
ATOM 779 N N . ASN A 1 98 ? 5.124 -0.308 -1.835 1.00 98.19 98 ASN A N 1
ATOM 780 C CA . ASN A 1 98 ? 4.086 -0.918 -1.024 1.00 98.19 98 ASN A CA 1
ATOM 781 C C . ASN A 1 98 ? 2.739 -0.604 -1.673 1.00 98.19 98 ASN A C 1
ATOM 783 O O . ASN A 1 98 ? 2.378 0.565 -1.807 1.00 98.19 98 ASN A O 1
ATOM 787 N N . LEU A 1 99 ? 2.016 -1.640 -2.094 1.00 98.38 99 LEU A N 1
ATOM 788 C CA . LEU A 1 99 ? 0.655 -1.531 -2.617 1.00 98.38 99 LEU A CA 1
ATOM 789 C C . LEU A 1 99 ? -0.320 -1.871 -1.491 1.00 98.38 99 LEU A C 1
ATOM 791 O O . LEU A 1 99 ? -0.300 -2.998 -1.001 1.00 98.38 99 LEU A O 1
ATOM 795 N N . VAL A 1 100 ? -1.147 -0.910 -1.081 1.00 98.44 100 VAL A N 1
ATOM 796 C CA . VAL A 1 100 ? -2.204 -1.099 -0.079 1.00 98.44 100 VAL A CA 1
ATOM 797 C C . VAL A 1 100 ? -3.490 -1.461 -0.812 1.00 98.44 100 VAL A C 1
ATOM 799 O O . VAL A 1 100 ? -4.098 -0.626 -1.486 1.00 98.44 100 VAL A O 1
ATOM 802 N N . LEU A 1 101 ? -3.875 -2.723 -0.700 1.00 98.44 101 LEU A N 1
ATOM 803 C CA . LEU A 1 101 ? -4.973 -3.359 -1.410 1.00 98.44 101 LEU A CA 1
ATOM 804 C C . LEU A 1 101 ? -6.119 -3.679 -0.445 1.00 98.44 101 LEU A C 1
ATOM 806 O O . LEU A 1 101 ? -5.913 -3.837 0.760 1.00 98.44 101 LEU A O 1
ATOM 810 N N . GLU A 1 102 ? -7.323 -3.808 -0.988 1.00 97.75 102 GLU A N 1
ATOM 811 C CA . GLU A 1 102 ? -8.438 -4.460 -0.299 1.00 97.75 102 GLU A CA 1
ATOM 812 C C . GLU A 1 102 ? -8.040 -5.861 0.197 1.00 97.75 102 GLU A C 1
ATOM 814 O O . GLU A 1 102 ? -7.371 -6.617 -0.513 1.00 97.75 102 GLU A O 1
ATOM 819 N N . TYR A 1 103 ? -8.425 -6.193 1.431 1.00 97.94 103 TYR A N 1
ATOM 820 C CA . TYR A 1 103 ? -8.234 -7.529 1.985 1.00 97.94 103 TYR A CA 1
ATOM 821 C C . TYR A 1 103 ? -9.479 -8.382 1.740 1.00 97.94 103 TYR A C 1
ATOM 823 O O . TYR A 1 103 ? -10.570 -8.012 2.165 1.00 97.94 103 TYR A O 1
ATOM 831 N N . ILE A 1 104 ? -9.299 -9.538 1.100 1.00 96.19 104 ILE A N 1
ATOM 832 C CA . ILE A 1 104 ? -10.361 -10.519 0.864 1.00 96.19 104 ILE A CA 1
ATOM 833 C C . ILE A 1 104 ? -10.101 -11.727 1.778 1.00 96.19 104 ILE A C 1
ATOM 835 O O . ILE A 1 104 ? -9.052 -12.360 1.626 1.00 96.19 104 ILE A O 1
ATOM 839 N N . PRO A 1 105 ? -10.984 -12.022 2.751 1.00 91.06 105 PRO A N 1
ATOM 840 C CA . PRO A 1 105 ? -10.888 -13.240 3.552 1.00 91.06 105 PRO A CA 1
ATOM 841 C C . PRO A 1 105 ? -11.221 -14.479 2.703 1.00 91.06 105 PRO A C 1
ATOM 843 O O . PRO A 1 105 ?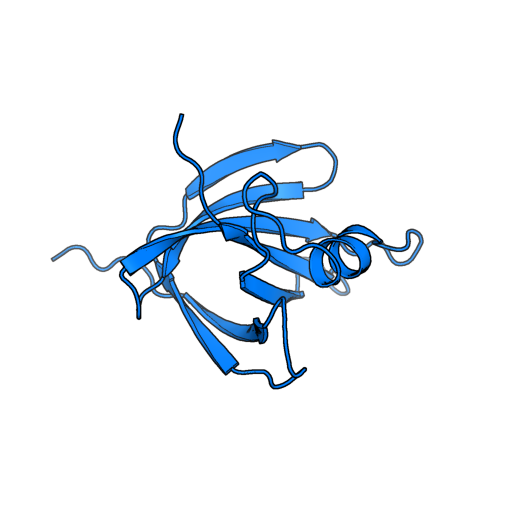 -11.898 -14.361 1.681 1.00 91.06 105 PRO A O 1
ATOM 846 N N . GLU A 1 106 ? -10.733 -15.646 3.129 1.00 76.44 106 GLU A N 1
ATOM 847 C CA . GLU A 1 106 ? -11.143 -16.948 2.567 1.00 76.44 106 GLU A CA 1
ATOM 848 C C . GLU A 1 106 ? -12.621 -17.263 2.836 1.00 76.44 106 GLU A C 1
ATOM 850 O O . GLU A 1 106 ? -13.127 -16.876 3.918 1.00 76.44 106 GLU A O 1
#

Organism: Asbolus verrucosus (NCBI:txid1661398)

InterPro domains:
  IPR000719 Protein kinase domain [PF00069] (25-105)
  IPR000719 Protein kinase domain [PS50011] (25-106)
  IPR011009 Protein kinase-like domain superfamily [SSF56112] (24-105)
  IPR017441 Protein kinase, ATP binding site [PS00107] (31-55)
  IPR050591 Glycogen Synthase Kinase-3 [PTHR24057] (2-106)